Protein AF-A0A4U8UGW7-F1 (afdb_monomer_lite)

Foldseek 3Di:
DDPDPPPPPDPPPPQDKDQAKWKWKKFAAPDPPPRIDTQDIARDPVVNQVVCCVFFHDPVGRDDPVQWDDDPQKTKRN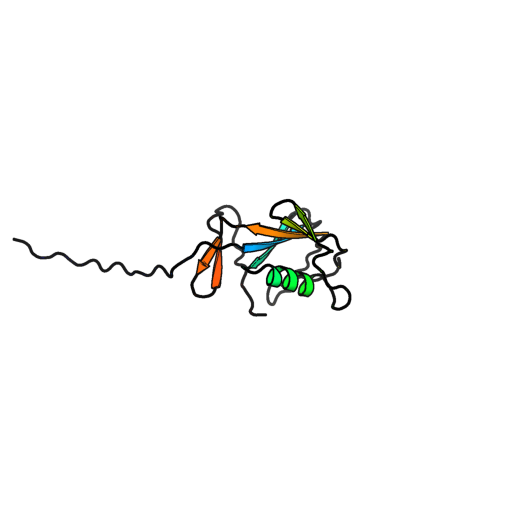DDTDQQTWRDDPPDTDRTRGPIMMIGIDRPQWIAGPVRQIDGNDDPPDPDDRRDDDDD

Sequence (136 aa):
MNKNARKIKFHQGFAEYQSIYVYIVYAYTDDYNANCVRLLVTSSYEKAIAFINKNFFNSDNFLTSQDLSRNGNTWTVTKDIDKDMQYKITSETKYLDARELYIECDTENYIQNKKGEIAKLSDFSYPDEFVWNEEI

Structure (mmCIF, N/CA/C/O backbone):
data_AF-A0A4U8UGW7-F1
#
_entry.id   AF-A0A4U8UGW7-F1
#
loop_
_atom_site.group_PDB
_atom_site.id
_atom_site.type_symbol
_atom_site.label_atom_id
_atom_site.label_alt_id
_atom_site.label_comp_id
_atom_site.label_asym_id
_atom_site.label_entity_id
_atom_site.label_seq_id
_atom_site.pdbx_PDB_ins_code
_atom_site.Cartn_x
_atom_site.Cartn_y
_atom_site.Cartn_z
_atom_site.occupancy
_atom_site.B_iso_or_equiv
_atom_site.auth_seq_id
_atom_site.auth_comp_id
_atom_site.auth_asym_id
_atom_site.auth_atom_id
_atom_site.pdbx_PDB_model_num
ATOM 1 N N . MET A 1 1 ? -49.910 -20.174 37.692 1.00 40.56 1 MET A N 1
ATOM 2 C CA . MET A 1 1 ? -49.087 -19.074 37.134 1.00 40.56 1 MET A CA 1
ATOM 3 C C . MET A 1 1 ? -47.619 -19.462 37.240 1.00 40.56 1 MET A C 1
ATOM 5 O O . MET A 1 1 ? -47.110 -19.533 38.349 1.00 40.56 1 MET A O 1
ATOM 9 N N . ASN A 1 2 ? -46.962 -19.787 36.125 1.00 37.38 2 ASN A N 1
ATOM 10 C CA . ASN A 1 2 ? -45.589 -20.300 36.120 1.00 37.38 2 ASN A CA 1
ATOM 11 C C . ASN A 1 2 ? -44.607 -19.134 35.890 1.00 37.38 2 ASN A C 1
ATOM 13 O O . ASN A 1 2 ? -44.468 -18.649 34.771 1.00 37.38 2 ASN A O 1
ATOM 17 N N . LYS A 1 3 ? -43.980 -18.629 36.960 1.00 46.72 3 LYS A N 1
ATOM 18 C CA . LYS A 1 3 ? -42.968 -17.559 36.903 1.00 46.72 3 LYS A CA 1
ATOM 19 C C . LYS A 1 3 ? -41.572 -18.178 36.876 1.00 46.72 3 LYS A C 1
ATOM 21 O O . LYS A 1 3 ? -40.889 -18.187 37.886 1.00 46.72 3 LYS A O 1
ATOM 26 N N . ASN A 1 4 ? -41.153 -18.681 35.721 1.00 49.06 4 ASN A N 1
ATOM 27 C CA . ASN A 1 4 ? -39.754 -19.041 35.477 1.00 49.06 4 ASN A CA 1
ATOM 28 C C . ASN A 1 4 ? -39.323 -18.523 34.102 1.00 49.06 4 ASN A C 1
ATOM 30 O O . ASN A 1 4 ? -38.997 -19.283 33.195 1.00 49.06 4 ASN A O 1
ATOM 34 N N . ALA A 1 5 ? -39.328 -17.199 33.942 1.00 51.16 5 ALA A N 1
ATOM 35 C CA . ALA A 1 5 ? -38.630 -16.566 32.832 1.00 51.16 5 ALA A CA 1
ATOM 36 C C . ALA A 1 5 ? -37.124 -16.618 33.133 1.00 51.16 5 ALA A C 1
ATOM 38 O O . ALA A 1 5 ? -36.602 -15.806 33.899 1.00 51.16 5 ALA A O 1
ATOM 39 N N . ARG A 1 6 ? -36.416 -17.601 32.564 1.00 47.50 6 ARG A N 1
ATOM 40 C CA . ARG A 1 6 ? -34.949 -17.591 32.543 1.00 47.50 6 ARG A CA 1
ATOM 41 C C . ARG A 1 6 ? -34.511 -16.364 31.742 1.00 47.50 6 ARG A C 1
ATOM 43 O O . ARG A 1 6 ? -34.730 -16.310 30.536 1.00 47.50 6 ARG A O 1
ATOM 50 N N . LYS A 1 7 ? -33.899 -15.377 32.404 1.00 41.88 7 LYS A N 1
ATOM 51 C CA . LYS A 1 7 ? -33.175 -14.297 31.722 1.00 41.88 7 LYS A CA 1
ATOM 52 C C . LYS A 1 7 ? -31.998 -14.927 30.981 1.00 41.88 7 LYS A C 1
ATOM 54 O O . LYS A 1 7 ? -30.972 -15.224 31.588 1.00 41.88 7 LYS A O 1
ATOM 59 N N . ILE A 1 8 ? -32.160 -15.148 29.681 1.00 47.66 8 ILE A N 1
ATOM 60 C CA . ILE A 1 8 ? -31.045 -15.445 28.786 1.00 47.66 8 ILE A CA 1
ATOM 61 C C . ILE A 1 8 ? -30.195 -14.171 28.756 1.00 47.66 8 ILE A C 1
ATOM 63 O O . ILE A 1 8 ? -30.599 -13.156 28.192 1.00 47.66 8 ILE A O 1
ATOM 67 N N . LYS A 1 9 ? -29.052 -14.185 29.448 1.00 39.16 9 LYS A N 1
ATOM 68 C CA . LYS A 1 9 ? -28.034 -13.146 29.285 1.00 39.16 9 LYS A CA 1
ATOM 69 C C . LYS A 1 9 ? -27.389 -13.374 27.924 1.00 39.16 9 LYS A C 1
ATOM 71 O O . LYS A 1 9 ? -26.560 -14.270 27.783 1.00 39.16 9 LYS A O 1
ATOM 76 N N . PHE A 1 10 ? -27.769 -12.570 26.938 1.00 39.44 10 PHE A N 1
ATOM 77 C CA . PHE A 1 10 ? -26.951 -12.410 25.745 1.00 39.44 10 PHE A CA 1
ATOM 78 C C . PHE A 1 10 ? -25.592 -11.882 26.209 1.00 39.44 10 PHE A C 1
ATOM 80 O O . PHE A 1 10 ? -25.515 -10.806 26.802 1.00 39.44 10 PHE A O 1
ATOM 87 N N . HIS A 1 11 ? -24.528 -12.661 26.011 1.00 43.66 11 HIS A N 1
ATOM 88 C CA . HIS A 1 11 ? -23.186 -12.100 26.079 1.00 43.66 11 HIS A CA 1
ATOM 89 C C . HIS A 1 11 ? -23.101 -11.086 24.939 1.00 43.66 11 HIS A C 1
ATOM 91 O O . HIS A 1 11 ? -23.054 -11.470 23.773 1.00 43.66 11 HIS A O 1
ATOM 97 N N . GLN A 1 12 ? -23.115 -9.792 25.263 1.00 43.31 12 GLN A N 1
ATOM 98 C CA . GLN A 1 12 ? -22.625 -8.749 24.365 1.00 43.31 12 GLN A CA 1
ATOM 99 C C . GLN A 1 12 ? -21.107 -8.936 24.237 1.00 43.31 12 GLN A C 1
ATOM 101 O O . GLN A 1 12 ? -20.318 -8.240 24.860 1.00 43.31 12 GLN A O 1
ATOM 106 N N . GLY A 1 13 ? -20.713 -9.971 23.498 1.00 41.41 13 GLY A N 1
ATOM 107 C CA . GLY A 1 13 ? -19.335 -10.255 23.109 1.00 41.41 13 GLY A CA 1
ATOM 108 C C . GLY A 1 13 ? -18.999 -9.697 21.729 1.00 41.41 13 GLY A C 1
ATOM 109 O O . GLY A 1 13 ? -17.950 -10.023 21.187 1.00 41.41 13 GLY A O 1
ATOM 110 N N . PHE A 1 14 ? -19.874 -8.874 21.144 1.00 46.97 14 PHE A N 1
ATOM 111 C CA . PHE A 1 14 ? -19.513 -8.074 19.984 1.00 46.97 14 PHE A CA 1
ATOM 112 C C . PHE A 1 14 ? -18.587 -6.970 20.488 1.00 46.97 14 PHE A C 1
ATOM 114 O O . PHE A 1 14 ? -19.045 -5.925 20.947 1.00 46.97 14 PHE A O 1
ATOM 121 N N . ALA A 1 15 ? -17.276 -7.211 20.452 1.00 52.00 15 ALA A N 1
ATOM 122 C CA . ALA A 1 15 ? -16.348 -6.099 20.325 1.00 52.00 15 ALA A CA 1
ATOM 123 C C . ALA A 1 15 ? -16.888 -5.223 19.185 1.00 52.00 15 ALA A C 1
ATOM 125 O O . ALA A 1 15 ? -17.169 -5.746 18.110 1.00 52.00 15 ALA A O 1
ATOM 126 N N . GLU A 1 16 ? -17.175 -3.951 19.461 1.00 67.69 16 GLU A N 1
ATOM 127 C CA . GLU A 1 16 ? -17.775 -3.045 18.479 1.00 67.69 16 GLU A CA 1
ATOM 128 C C . GLU A 1 16 ? -16.854 -2.979 17.259 1.00 67.69 16 GLU A C 1
ATOM 130 O O . GLU A 1 16 ? -15.747 -2.443 17.334 1.00 67.69 16 GLU A O 1
ATOM 135 N N . TYR A 1 17 ? -17.290 -3.599 16.168 1.00 71.94 17 TYR A N 1
ATOM 136 C CA . TYR A 1 17 ? -16.668 -3.458 14.866 1.00 71.94 17 TYR A CA 1
ATOM 137 C C . TYR A 1 17 ? -17.292 -2.241 14.194 1.00 71.94 17 TYR A C 1
ATOM 139 O O . TYR A 1 17 ? -18.517 -2.102 14.175 1.00 71.94 17 TYR A O 1
ATOM 147 N N . GLN A 1 18 ? -16.452 -1.367 13.654 1.00 81.75 18 GLN A N 1
ATOM 148 C CA . GLN A 1 18 ? -16.879 -0.222 12.856 1.00 81.75 18 GLN A CA 1
ATOM 149 C C . GLN A 1 18 ? -16.440 -0.424 11.410 1.00 81.75 18 GLN A C 1
ATOM 151 O O . GLN A 1 18 ? -15.323 -0.888 11.180 1.00 81.75 18 GLN A O 1
ATOM 156 N N . SER A 1 19 ? -17.295 -0.079 10.448 1.00 81.62 19 SER A N 1
ATOM 157 C CA . SER A 1 19 ? -16.875 0.033 9.049 1.00 81.62 19 SER A CA 1
ATOM 158 C C . SER A 1 19 ? -15.821 1.129 8.928 1.00 81.62 19 SER A C 1
ATOM 160 O O . SER A 1 19 ? -15.963 2.189 9.543 1.00 81.62 19 SER A O 1
ATOM 162 N N . ILE A 1 20 ? -14.765 0.874 8.159 1.00 84.62 20 ILE A N 1
ATOM 163 C CA . ILE A 1 20 ? -13.663 1.818 7.981 1.00 84.62 20 ILE A CA 1
ATOM 164 C C . ILE A 1 20 ? -13.293 2.002 6.514 1.00 84.62 20 ILE A C 1
ATOM 166 O O . ILE A 1 20 ? -13.498 1.125 5.681 1.00 84.62 20 ILE A O 1
ATOM 170 N N . TYR A 1 21 ? -12.678 3.150 6.250 1.00 88.38 21 TYR A N 1
ATOM 171 C CA . TYR A 1 21 ? -11.958 3.443 5.020 1.00 88.38 21 TYR A CA 1
ATOM 172 C C . TYR A 1 21 ? -10.554 2.843 5.135 1.00 88.38 21 TYR A C 1
ATOM 174 O O . TYR A 1 21 ? -9.852 3.108 6.119 1.00 88.38 21 TYR A O 1
ATOM 182 N N . VAL A 1 22 ? -10.142 2.043 4.155 1.00 91.44 22 VAL A N 1
ATOM 183 C CA . VAL A 1 22 ? -8.796 1.467 4.090 1.00 91.44 22 VAL A CA 1
ATOM 184 C C . VAL A 1 22 ? -8.081 1.868 2.815 1.00 91.44 22 VAL A C 1
ATOM 186 O O . VAL A 1 22 ? -8.686 2.060 1.768 1.00 91.44 22 VAL A O 1
ATOM 189 N N . TYR A 1 23 ? -6.765 1.935 2.922 1.00 92.75 23 TYR A N 1
ATOM 190 C CA . TYR A 1 23 ? -5.821 2.053 1.834 1.00 92.75 23 TYR A CA 1
ATOM 191 C C . TYR A 1 23 ? -5.107 0.716 1.690 1.00 92.75 23 TYR A C 1
ATOM 193 O O . TYR A 1 23 ? -4.521 0.198 2.649 1.00 92.75 23 TYR A O 1
ATOM 201 N N . ILE A 1 24 ? -5.183 0.152 0.496 1.00 91.56 24 ILE A N 1
ATOM 202 C CA . ILE A 1 24 ? -4.641 -1.150 0.156 1.00 91.56 24 ILE A CA 1
ATOM 203 C C . ILE A 1 24 ? -3.469 -0.937 -0.791 1.00 91.56 24 ILE A C 1
ATOM 205 O O . ILE A 1 24 ? -3.631 -0.316 -1.837 1.00 91.56 24 ILE A O 1
ATOM 209 N N . VAL A 1 25 ? -2.291 -1.437 -0.426 1.00 90.81 25 VAL A N 1
ATOM 210 C CA . VAL A 1 25 ? -1.114 -1.404 -1.298 1.00 90.81 25 VAL A CA 1
ATOM 211 C C . VAL A 1 25 ? -1.073 -2.690 -2.111 1.00 90.81 25 VAL A C 1
ATOM 213 O O . VAL A 1 25 ? -1.051 -3.778 -1.530 1.00 90.81 25 VAL A O 1
ATOM 216 N N . TYR A 1 26 ? -1.019 -2.564 -3.434 1.00 88.75 26 TYR A N 1
ATOM 217 C CA . TYR A 1 26 ? -0.848 -3.673 -4.370 1.00 88.75 26 TYR A CA 1
ATOM 218 C C . TYR A 1 26 ? 0.457 -3.536 -5.146 1.00 88.75 26 TYR A C 1
ATOM 220 O O . TYR A 1 26 ? 0.877 -2.424 -5.465 1.00 88.75 26 TYR A O 1
ATOM 228 N N . ALA A 1 27 ? 1.046 -4.673 -5.500 1.00 86.38 27 ALA A N 1
ATOM 229 C CA . ALA A 1 27 ? 2.116 -4.770 -6.478 1.00 86.38 27 ALA A CA 1
ATOM 230 C C . ALA A 1 27 ? 1.696 -5.690 -7.619 1.00 86.38 27 ALA A C 1
ATOM 232 O O . ALA A 1 27 ? 1.254 -6.813 -7.374 1.00 86.38 27 ALA A O 1
ATOM 233 N N . TYR A 1 28 ? 1.872 -5.231 -8.853 1.00 82.94 28 TYR A N 1
ATOM 234 C CA . TYR A 1 28 ? 1.807 -6.101 -10.020 1.00 82.94 28 TYR A CA 1
ATOM 235 C C . TYR A 1 28 ? 3.197 -6.654 -10.305 1.00 82.94 28 TYR A C 1
ATOM 237 O O . TYR A 1 28 ? 4.186 -5.920 -10.235 1.00 82.94 28 TYR A O 1
ATOM 245 N N . THR A 1 29 ? 3.269 -7.953 -10.586 1.00 77.19 29 THR A N 1
ATOM 246 C CA . THR A 1 29 ? 4.533 -8.672 -10.794 1.00 77.19 29 THR A CA 1
ATOM 247 C C . THR A 1 29 ? 4.551 -9.348 -12.155 1.00 77.19 29 THR A C 1
ATOM 249 O O . THR A 1 29 ? 3.496 -9.661 -12.703 1.00 77.19 29 THR A O 1
ATOM 252 N N . ASP A 1 30 ? 5.750 -9.610 -12.673 1.00 66.62 30 ASP A N 1
ATOM 253 C CA . ASP A 1 30 ? 5.943 -10.378 -13.912 1.00 66.62 30 ASP A CA 1
ATOM 254 C C . ASP A 1 30 ? 5.787 -11.903 -13.711 1.00 66.62 30 ASP A C 1
ATOM 256 O O . ASP A 1 30 ? 5.981 -12.674 -14.655 1.00 66.62 30 ASP A O 1
ATOM 260 N N . ASP A 1 31 ? 5.469 -12.373 -12.498 1.00 58.38 31 ASP A N 1
ATOM 261 C CA . ASP A 1 31 ? 5.368 -13.804 -12.214 1.00 58.38 31 ASP A CA 1
ATOM 262 C C . ASP A 1 31 ? 4.048 -14.380 -12.753 1.00 58.38 31 ASP A C 1
ATOM 264 O O . ASP A 1 31 ? 2.950 -13.949 -12.395 1.00 58.38 31 ASP A O 1
ATOM 268 N N . TYR A 1 32 ? 4.168 -15.407 -13.599 1.00 45.62 32 TYR A N 1
ATOM 269 C CA . TYR A 1 32 ? 3.096 -16.025 -14.392 1.00 45.62 32 TYR A CA 1
ATOM 270 C C . TYR A 1 32 ? 1.903 -16.528 -13.553 1.00 45.62 32 TYR A C 1
ATOM 272 O O . TYR A 1 32 ? 0.820 -16.765 -14.088 1.00 45.62 32 TYR A O 1
ATOM 280 N N . ASN A 1 33 ? 2.085 -16.694 -12.238 1.00 51.34 33 ASN A N 1
ATOM 281 C CA . ASN A 1 33 ? 1.068 -17.197 -11.315 1.00 51.34 33 ASN A CA 1
ATOM 282 C C . ASN A 1 33 ? 0.399 -16.121 -10.439 1.00 51.34 33 ASN A C 1
ATOM 284 O O . ASN A 1 33 ? -0.627 -16.416 -9.825 1.00 51.34 33 ASN A O 1
ATOM 288 N N . ALA A 1 34 ? 0.936 -14.899 -10.358 1.00 54.03 34 ALA A N 1
ATOM 289 C CA . ALA A 1 34 ? 0.416 -13.862 -9.465 1.00 54.03 34 ALA A CA 1
ATOM 290 C C . ALA A 1 34 ? 0.590 -12.461 -10.068 1.00 54.03 34 ALA A C 1
ATOM 292 O O . ALA A 1 34 ? 1.454 -11.681 -9.676 1.00 54.03 34 ALA A O 1
ATOM 293 N N . ASN A 1 35 ? -0.301 -12.112 -10.997 1.00 68.81 35 ASN A N 1
ATOM 294 C CA . ASN A 1 35 ? -0.270 -10.808 -11.664 1.00 68.81 35 ASN A CA 1
ATOM 295 C C . ASN A 1 35 ? -0.444 -9.627 -10.696 1.00 68.81 35 ASN A C 1
ATOM 297 O O . ASN A 1 35 ? -0.027 -8.527 -11.027 1.00 68.81 35 ASN A O 1
ATOM 301 N N . CYS A 1 36 ? -1.053 -9.829 -9.522 1.00 78.44 36 CYS A N 1
ATOM 302 C CA . CYS A 1 36 ? -1.283 -8.780 -8.530 1.00 78.44 36 CYS A CA 1
ATOM 303 C C . CYS A 1 36 ? -1.252 -9.355 -7.107 1.00 78.44 36 CYS A C 1
ATOM 305 O O . CYS A 1 36 ? -2.002 -10.279 -6.784 1.00 78.44 36 CYS A O 1
ATOM 307 N N . VAL A 1 37 ? -0.395 -8.795 -6.254 1.00 80.06 37 VAL A N 1
ATOM 308 C CA . VAL A 1 37 ? -0.205 -9.185 -4.854 1.00 80.06 37 VAL A CA 1
ATOM 309 C C . VAL A 1 37 ? -0.598 -8.022 -3.953 1.00 80.06 37 VAL A C 1
ATOM 311 O O . VAL A 1 37 ? -0.135 -6.896 -4.129 1.00 80.06 37 VAL A O 1
ATOM 314 N N . ARG A 1 38 ? -1.438 -8.290 -2.952 1.00 84.44 38 ARG A N 1
ATOM 315 C CA . ARG A 1 38 ? -1.775 -7.320 -1.906 1.00 84.44 38 ARG A CA 1
ATOM 316 C C . ARG A 1 38 ? -0.700 -7.336 -0.823 1.00 84.44 38 ARG A C 1
ATOM 318 O O . ARG A 1 38 ? -0.514 -8.355 -0.171 1.00 84.44 38 ARG A O 1
ATOM 325 N N . LEU A 1 39 ? -0.046 -6.202 -0.600 1.00 83.56 39 LEU A N 1
ATOM 326 C CA . LEU A 1 39 ? 1.095 -6.071 0.309 1.00 83.56 39 LEU A CA 1
ATOM 327 C C . LEU A 1 39 ? 0.719 -5.483 1.671 1.00 83.56 39 LEU A C 1
ATOM 329 O O . LEU A 1 39 ? 1.270 -5.870 2.695 1.00 83.56 39 LEU A O 1
ATOM 333 N N . LEU A 1 40 ? -0.220 -4.537 1.706 1.00 86.69 40 LEU A N 1
ATOM 334 C CA . LEU A 1 40 ? -0.633 -3.879 2.945 1.00 86.69 40 LEU A CA 1
ATOM 335 C C . LEU A 1 40 ? -2.115 -3.524 2.897 1.00 86.69 40 LEU A C 1
ATOM 337 O O . LEU A 1 40 ? -2.618 -3.120 1.854 1.00 86.69 40 LEU A O 1
ATOM 341 N N . VAL A 1 41 ? -2.789 -3.602 4.044 1.00 88.81 41 VAL A N 1
ATOM 342 C CA . VAL A 1 41 ? -4.080 -2.950 4.286 1.00 88.81 41 VAL A CA 1
ATOM 343 C C . VAL A 1 41 ? -3.921 -2.063 5.512 1.00 88.81 41 VAL A C 1
ATOM 345 O O . VAL A 1 41 ? -3.516 -2.537 6.570 1.00 88.81 41 VAL A O 1
ATOM 348 N N . THR A 1 42 ? -4.230 -0.777 5.393 1.00 90.06 42 THR A N 1
ATOM 349 C CA . THR A 1 42 ? -4.097 0.172 6.503 1.00 90.06 42 THR A CA 1
ATOM 350 C C . THR A 1 42 ? -5.193 1.225 6.467 1.00 90.06 42 THR A C 1
ATOM 352 O O . THR A 1 42 ? -5.720 1.541 5.412 1.00 90.06 42 THR A O 1
ATOM 355 N N . SER A 1 43 ? -5.541 1.815 7.606 1.00 90.00 43 SER A N 1
ATOM 356 C CA . SER A 1 43 ? -6.525 2.904 7.671 1.00 90.00 43 SER A CA 1
ATOM 357 C C . SER A 1 43 ? -5.916 4.299 7.444 1.00 90.00 43 SER A C 1
ATOM 359 O O . SER A 1 43 ? -6.600 5.298 7.640 1.00 90.00 43 SER A O 1
ATOM 361 N N . SER A 1 44 ? -4.626 4.399 7.088 1.00 91.25 44 SER A N 1
ATOM 362 C CA . SER A 1 44 ? -3.930 5.676 6.852 1.00 91.25 44 SER A CA 1
ATOM 363 C C . SER A 1 44 ? -3.182 5.667 5.525 1.00 91.25 44 SER A C 1
ATOM 365 O O . SER A 1 44 ? -2.329 4.816 5.273 1.00 91.25 44 SER A O 1
ATOM 367 N N . TYR A 1 45 ? -3.470 6.673 4.706 1.00 91.31 45 TYR A N 1
ATOM 368 C CA . TYR A 1 45 ? -2.797 6.890 3.433 1.00 91.31 45 TYR A CA 1
ATOM 369 C C . TYR A 1 45 ? -1.295 7.133 3.628 1.00 91.31 45 TYR A C 1
ATOM 371 O O . TYR A 1 45 ? -0.461 6.576 2.922 1.00 91.31 45 TYR A O 1
ATOM 379 N N . GLU A 1 46 ? -0.933 7.901 4.653 1.00 91.69 46 GLU A N 1
ATOM 380 C CA . GLU A 1 46 ? 0.451 8.205 5.009 1.00 91.69 46 GLU A CA 1
ATOM 381 C C . GLU A 1 46 ? 1.209 6.939 5.407 1.00 91.69 46 GLU A C 1
ATOM 383 O O . GLU A 1 46 ? 2.363 6.773 5.018 1.00 91.69 46 GLU A O 1
ATOM 388 N N . LYS A 1 47 ? 0.560 6.013 6.127 1.00 90.81 47 LYS A N 1
ATOM 389 C CA . LYS A 1 47 ? 1.145 4.700 6.435 1.00 90.81 47 LYS A CA 1
ATOM 390 C C . LYS A 1 47 ? 1.353 3.857 5.180 1.00 90.81 47 LYS A C 1
ATOM 392 O O . LYS A 1 47 ? 2.380 3.191 5.087 1.00 90.81 47 LYS A O 1
ATOM 397 N N . ALA A 1 48 ? 0.437 3.909 4.212 1.00 91.06 48 ALA A N 1
ATOM 398 C CA . ALA A 1 48 ? 0.612 3.227 2.929 1.00 91.06 48 ALA A CA 1
ATOM 399 C C . ALA A 1 48 ? 1.822 3.782 2.155 1.00 91.06 48 ALA A C 1
ATOM 401 O O . ALA A 1 48 ? 2.664 3.018 1.687 1.00 91.06 48 ALA A O 1
ATOM 402 N N . ILE A 1 49 ? 1.975 5.109 2.104 1.00 92.00 49 ILE A N 1
ATOM 403 C CA . ILE A 1 49 ? 3.129 5.769 1.473 1.00 92.00 49 ILE A CA 1
ATOM 404 C C . ILE A 1 49 ? 4.433 5.469 2.216 1.00 92.00 49 ILE A C 1
ATOM 406 O O . ILE A 1 49 ? 5.450 5.184 1.586 1.00 92.00 49 ILE A O 1
ATOM 410 N N . ALA A 1 50 ? 4.424 5.514 3.548 1.00 89.44 50 ALA A N 1
ATOM 411 C CA . ALA A 1 50 ? 5.593 5.192 4.361 1.00 89.44 50 ALA A CA 1
ATOM 412 C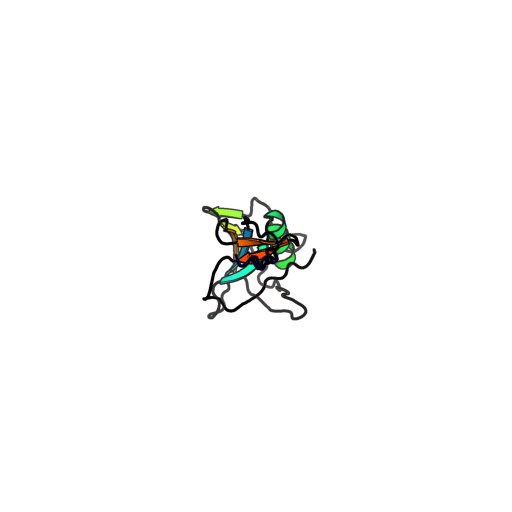 C . ALA A 1 50 ? 6.026 3.734 4.162 1.00 89.44 50 ALA A C 1
ATOM 414 O O . ALA A 1 50 ? 7.218 3.454 4.052 1.00 89.44 50 ALA A O 1
ATOM 415 N N . PHE A 1 51 ? 5.064 2.816 4.060 1.00 88.38 51 PHE A N 1
ATOM 416 C CA . PHE A 1 51 ? 5.324 1.420 3.740 1.00 88.38 51 PHE A CA 1
ATOM 417 C C . PHE A 1 51 ? 5.963 1.259 2.360 1.00 88.38 51 PHE A C 1
ATOM 419 O O . PHE A 1 51 ? 6.975 0.568 2.251 1.00 88.38 51 PHE A O 1
ATOM 426 N N . ILE A 1 52 ? 5.417 1.910 1.327 1.00 88.62 52 ILE A N 1
ATOM 427 C CA . ILE A 1 52 ? 5.990 1.849 -0.022 1.00 88.62 52 ILE A CA 1
ATOM 428 C C . ILE A 1 52 ? 7.423 2.378 -0.002 1.00 88.62 52 ILE A C 1
ATOM 430 O O . ILE A 1 52 ? 8.338 1.705 -0.458 1.00 88.62 52 ILE A O 1
ATOM 434 N N . ASN A 1 53 ? 7.639 3.542 0.605 1.00 88.31 53 ASN A N 1
ATOM 435 C CA . ASN A 1 53 ? 8.965 4.128 0.719 1.00 88.31 53 ASN A CA 1
ATOM 436 C C . ASN A 1 53 ? 9.963 3.235 1.444 1.00 88.31 53 ASN A C 1
ATOM 438 O O . ASN A 1 53 ? 11.082 3.091 0.986 1.00 88.31 53 ASN A O 1
ATOM 442 N N . LYS A 1 54 ? 9.565 2.615 2.555 1.00 85.44 54 LYS A N 1
ATOM 443 C CA . LYS A 1 54 ? 10.442 1.736 3.335 1.00 85.44 54 LYS A CA 1
ATOM 444 C C . LYS A 1 54 ? 10.871 0.486 2.556 1.00 85.44 54 LYS A C 1
ATOM 446 O O . LYS A 1 54 ? 11.961 -0.019 2.805 1.00 85.44 54 LYS A O 1
ATOM 451 N N . ASN A 1 55 ? 10.004 -0.035 1.685 1.00 81.88 55 ASN A N 1
ATOM 452 C CA . ASN A 1 55 ? 10.185 -1.345 1.051 1.00 81.88 55 ASN A CA 1
ATOM 453 C C . ASN A 1 55 ? 10.533 -1.294 -0.442 1.00 81.88 55 ASN A C 1
ATOM 455 O O . ASN A 1 55 ? 11.003 -2.302 -0.954 1.00 81.88 55 ASN A O 1
ATOM 459 N N . PHE A 1 56 ? 10.310 -0.165 -1.121 1.00 83.94 56 PHE A N 1
ATOM 460 C CA . PHE A 1 56 ? 10.485 -0.027 -2.576 1.00 83.94 56 PHE A CA 1
ATOM 461 C C . PHE A 1 56 ? 11.311 1.200 -3.000 1.00 83.94 56 PHE A C 1
ATOM 463 O O . PHE A 1 56 ? 11.572 1.380 -4.190 1.00 83.94 56 PHE A O 1
ATOM 470 N N . PHE A 1 57 ? 11.757 2.021 -2.040 1.00 84.12 57 PHE A N 1
ATOM 471 C CA . PHE A 1 57 ? 12.645 3.153 -2.290 1.00 84.12 57 PHE A CA 1
ATOM 472 C C . PHE A 1 57 ? 13.764 3.259 -1.239 1.00 84.12 57 PHE A C 1
ATOM 474 O O . PHE A 1 57 ? 13.603 2.911 -0.073 1.00 84.12 57 PHE A O 1
ATOM 481 N N . ASN A 1 58 ? 14.917 3.797 -1.637 1.00 78.81 58 ASN A N 1
ATOM 482 C CA . ASN A 1 58 ? 15.993 4.160 -0.707 1.00 78.81 58 ASN A CA 1
ATOM 483 C C . ASN A 1 58 ? 15.822 5.611 -0.221 1.00 78.81 58 ASN A C 1
ATOM 485 O O . ASN A 1 58 ? 15.071 6.386 -0.818 1.00 78.81 58 ASN A O 1
ATOM 489 N N . SER A 1 59 ? 16.544 6.008 0.836 1.00 72.06 59 SER A N 1
ATOM 490 C CA . SER A 1 59 ? 16.455 7.356 1.436 1.00 72.06 59 SER A CA 1
ATOM 491 C C . SER A 1 59 ? 16.642 8.496 0.432 1.00 72.06 59 SER A C 1
ATOM 493 O O . SER A 1 59 ? 16.018 9.545 0.568 1.00 72.06 59 SER A O 1
ATOM 495 N N . ASP A 1 60 ? 17.459 8.269 -0.594 1.00 73.94 60 ASP A N 1
ATOM 496 C CA . ASP A 1 60 ? 17.802 9.270 -1.606 1.00 73.94 60 ASP A CA 1
ATOM 497 C C . ASP A 1 60 ? 16.783 9.323 -2.757 1.00 73.94 60 ASP A C 1
ATOM 499 O O . ASP A 1 60 ? 16.829 10.225 -3.590 1.00 73.94 60 ASP A O 1
ATOM 503 N N . ASN A 1 61 ? 15.846 8.368 -2.807 1.00 75.88 61 ASN A N 1
ATOM 504 C CA . ASN A 1 61 ? 14.875 8.216 -3.886 1.00 75.88 61 ASN A CA 1
ATOM 505 C C . ASN A 1 61 ? 13.423 8.141 -3.383 1.00 75.88 61 ASN A C 1
ATOM 507 O O . ASN A 1 61 ? 12.587 7.474 -3.987 1.00 75.88 61 ASN A O 1
ATOM 511 N N . PHE A 1 62 ? 13.099 8.861 -2.311 1.00 84.44 62 PHE A N 1
ATOM 512 C CA . PHE A 1 62 ? 11.781 8.822 -1.675 1.00 84.44 62 PHE A CA 1
ATOM 513 C C . PHE A 1 62 ? 10.632 9.199 -2.633 1.00 84.44 62 PHE A C 1
ATOM 515 O O . PHE A 1 62 ? 10.738 10.132 -3.434 1.00 84.44 62 PHE A O 1
ATOM 522 N N . LEU A 1 63 ? 9.531 8.463 -2.545 1.00 88.88 63 LEU A N 1
ATOM 523 C CA . LEU A 1 63 ? 8.260 8.696 -3.215 1.00 88.88 63 LEU A CA 1
ATOM 524 C C . LEU A 1 63 ? 7.532 9.888 -2.588 1.00 88.88 63 LEU A C 1
ATOM 526 O O . LEU A 1 63 ? 7.304 9.930 -1.375 1.00 88.88 63 LEU A O 1
ATOM 530 N N . THR A 1 64 ? 7.101 10.823 -3.428 1.00 86.31 64 THR A N 1
ATOM 531 C CA . THR A 1 64 ? 6.331 12.008 -3.039 1.00 86.31 64 THR A CA 1
ATOM 532 C C . THR A 1 64 ? 4.952 12.025 -3.698 1.00 86.31 64 THR A C 1
ATOM 534 O O . THR A 1 64 ? 4.662 11.245 -4.599 1.00 86.31 64 THR A O 1
ATOM 537 N N . SER A 1 65 ? 4.078 12.951 -3.296 1.00 83.31 65 SER A N 1
ATOM 538 C CA . SER A 1 65 ? 2.742 13.073 -3.899 1.00 83.31 65 SER A CA 1
ATOM 539 C C . SER A 1 65 ? 2.753 13.412 -5.396 1.00 83.31 65 SER A C 1
ATOM 541 O O . SER A 1 65 ? 1.746 13.187 -6.058 1.00 83.31 65 SER A O 1
ATOM 543 N N . GLN A 1 66 ? 3.847 13.970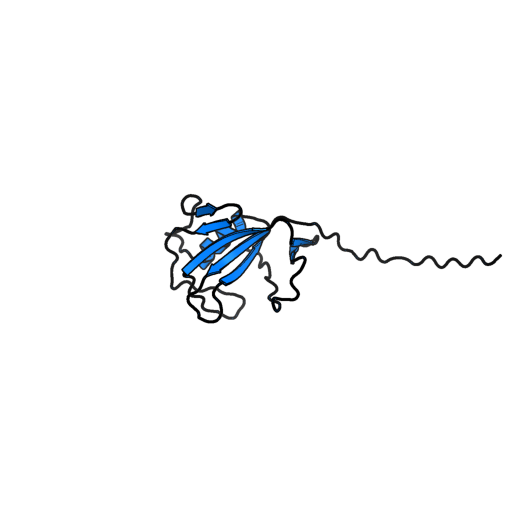 -5.932 1.00 86.94 66 GLN A N 1
ATOM 544 C CA . GLN A 1 66 ? 3.981 14.259 -7.370 1.00 86.94 66 GLN A CA 1
ATOM 545 C C . GLN A 1 66 ? 4.265 12.997 -8.193 1.00 86.94 66 GLN A C 1
ATOM 547 O O . GLN A 1 66 ? 4.007 12.976 -9.392 1.00 86.94 66 GLN A O 1
ATOM 552 N N . ASP A 1 67 ? 4.740 11.943 -7.533 1.00 89.75 67 ASP A N 1
ATOM 553 C CA . ASP A 1 67 ? 5.085 10.649 -8.121 1.00 89.75 67 ASP A CA 1
ATOM 554 C C . ASP A 1 67 ? 3.887 9.682 -8.159 1.00 89.75 67 ASP A C 1
ATOM 556 O O . ASP A 1 67 ? 4.048 8.469 -8.322 1.00 89.75 67 ASP A O 1
ATOM 560 N N . LEU A 1 68 ? 2.681 10.214 -7.942 1.00 91.56 68 LEU A N 1
ATOM 561 C CA . LEU A 1 68 ? 1.439 9.464 -7.853 1.00 91.56 68 LEU A CA 1
ATOM 562 C C . LEU A 1 68 ? 0.426 10.003 -8.857 1.00 91.56 68 LEU A C 1
ATOM 564 O O . LEU A 1 68 ? -0.048 11.135 -8.746 1.00 91.56 68 LEU A O 1
ATOM 568 N N . SER A 1 69 ? 0.031 9.155 -9.800 1.00 93.81 69 SER A N 1
ATOM 569 C CA . SER A 1 69 ? -1.077 9.435 -10.710 1.00 93.81 69 SER A CA 1
ATOM 570 C C . SER A 1 69 ? -2.371 8.869 -10.141 1.00 93.81 69 SER A C 1
ATOM 572 O O . SER A 1 69 ? -2.450 7.683 -9.822 1.00 93.81 69 SER A O 1
ATOM 574 N N . ARG A 1 70 ? -3.400 9.707 -9.996 1.00 91.69 70 ARG A N 1
ATOM 575 C CA . ARG A 1 70 ? -4.693 9.297 -9.438 1.00 91.69 70 ARG A CA 1
ATOM 576 C C . ARG A 1 70 ? -5.703 9.000 -10.542 1.00 91.69 70 ARG A C 1
ATOM 578 O O . ARG A 1 70 ? -5.987 9.864 -11.368 1.00 91.69 70 ARG A O 1
ATOM 585 N N . ASN A 1 71 ? -6.330 7.829 -10.474 1.00 91.19 71 ASN A N 1
ATOM 586 C CA . ASN A 1 71 ? -7.499 7.460 -11.263 1.00 91.19 71 ASN A CA 1
ATOM 587 C C . ASN A 1 71 ? -8.602 6.936 -10.330 1.00 91.19 71 ASN A C 1
ATOM 589 O O . ASN A 1 71 ? -8.495 5.850 -9.764 1.00 91.19 71 ASN A O 1
ATOM 593 N N . GLY A 1 72 ? -9.651 7.736 -10.122 1.00 92.12 72 GLY A N 1
ATOM 594 C CA . GLY A 1 72 ? -10.723 7.403 -9.181 1.00 92.12 72 GLY A CA 1
ATOM 595 C C . GLY A 1 72 ? -10.220 7.262 -7.738 1.00 92.12 72 GLY A C 1
ATOM 596 O O . GLY A 1 72 ? -9.695 8.221 -7.156 1.00 92.12 72 GLY A O 1
ATOM 597 N N . ASN A 1 73 ? -10.396 6.067 -7.170 1.00 91.50 73 ASN A N 1
ATOM 598 C CA . ASN A 1 73 ? -9.966 5.711 -5.813 1.00 91.50 73 ASN A CA 1
ATOM 599 C C . ASN A 1 73 ? -8.589 5.034 -5.775 1.00 91.50 73 ASN A C 1
ATOM 601 O O . ASN A 1 73 ? -8.172 4.571 -4.717 1.00 91.50 73 ASN A O 1
ATOM 605 N N . THR A 1 74 ? -7.880 5.000 -6.903 1.00 92.62 74 THR A N 1
ATOM 606 C CA . THR A 1 74 ? -6.575 4.356 -7.019 1.00 92.62 74 THR A CA 1
ATOM 607 C C . THR A 1 74 ? -5.499 5.390 -7.333 1.00 92.62 74 THR A C 1
ATOM 609 O O . THR A 1 74 ? -5.663 6.242 -8.209 1.00 92.62 74 THR A O 1
ATOM 612 N N . TRP A 1 75 ? -4.377 5.303 -6.631 1.00 95.19 75 TRP A N 1
ATOM 613 C CA . TRP A 1 75 ? -3.136 6.008 -6.922 1.00 95.19 75 TRP A CA 1
ATOM 614 C C . TRP A 1 75 ? -2.135 5.009 -7.485 1.00 95.19 75 TRP A C 1
ATOM 616 O O . TRP A 1 75 ? -1.916 3.955 -6.899 1.00 95.19 75 TRP A O 1
ATOM 626 N N . THR A 1 76 ? -1.532 5.346 -8.615 1.00 93.25 76 THR A N 1
ATOM 627 C CA . THR A 1 76 ? -0.478 4.564 -9.266 1.00 93.25 76 THR A CA 1
ATOM 628 C C . THR A 1 76 ? 0.851 5.258 -9.032 1.00 93.25 76 THR A C 1
ATOM 630 O O . THR A 1 76 ? 0.957 6.461 -9.276 1.00 93.25 76 THR A O 1
ATOM 633 N N . VAL A 1 77 ? 1.855 4.514 -8.578 1.00 91.88 77 VAL A N 1
ATOM 634 C CA . VAL A 1 77 ? 3.230 5.005 -8.478 1.00 91.88 77 VAL A CA 1
ATOM 635 C C . VAL A 1 77 ? 3.810 5.123 -9.882 1.00 91.88 77 VAL A C 1
ATOM 637 O O . VAL A 1 77 ? 3.924 4.129 -10.590 1.00 91.88 77 VAL A O 1
ATOM 640 N N . THR A 1 78 ? 4.154 6.341 -10.296 1.00 89.12 78 THR A N 1
ATOM 641 C CA . THR A 1 78 ? 4.703 6.615 -11.637 1.00 89.12 78 THR A CA 1
ATOM 642 C C . THR A 1 78 ? 6.217 6.752 -11.651 1.00 89.12 78 THR A C 1
ATOM 644 O O . THR A 1 78 ? 6.818 6.872 -12.715 1.00 89.12 78 THR A O 1
ATOM 647 N N . LYS A 1 79 ? 6.829 6.808 -10.471 1.00 88.19 79 LYS A N 1
ATOM 648 C CA . LYS A 1 79 ? 8.276 6.862 -10.313 1.00 88.19 79 LYS A CA 1
ATOM 649 C C . LYS A 1 79 ? 8.874 5.473 -10.478 1.00 88.19 79 LYS A C 1
ATOM 651 O O . LYS A 1 79 ? 8.269 4.497 -10.043 1.00 88.19 79 LYS A O 1
ATOM 656 N N . ASP A 1 80 ? 10.071 5.413 -11.054 1.00 83.69 80 ASP A N 1
ATOM 657 C CA . ASP A 1 80 ? 10.807 4.162 -11.211 1.00 83.69 80 ASP A CA 1
ATOM 658 C C . ASP A 1 80 ? 11.008 3.485 -9.853 1.00 83.69 80 ASP A C 1
ATOM 660 O O . ASP A 1 80 ? 11.646 4.030 -8.947 1.00 83.69 80 ASP A O 1
ATOM 664 N N . ILE A 1 81 ? 10.426 2.295 -9.735 1.00 78.12 81 ILE A N 1
ATOM 665 C CA . ILE A 1 81 ? 10.539 1.423 -8.572 1.00 78.12 81 ILE A CA 1
ATOM 666 C C . ILE A 1 81 ? 11.889 0.713 -8.652 1.00 78.12 81 ILE A C 1
ATOM 668 O O . ILE A 1 81 ? 12.311 0.290 -9.734 1.00 78.12 81 ILE A O 1
ATOM 672 N N . ASP A 1 82 ? 12.570 0.576 -7.517 1.00 69.25 82 ASP A N 1
ATOM 673 C CA . ASP A 1 82 ? 13.783 -0.230 -7.456 1.00 69.25 82 ASP A CA 1
ATOM 674 C C . ASP A 1 82 ? 13.413 -1.713 -7.651 1.00 69.25 82 ASP A C 1
ATOM 676 O O . ASP A 1 82 ? 12.762 -2.331 -6.807 1.00 69.25 82 ASP A O 1
ATOM 680 N N . LYS A 1 83 ? 13.766 -2.268 -8.816 1.00 62.41 83 LYS A N 1
ATOM 681 C CA . LYS A 1 83 ? 13.351 -3.612 -9.266 1.00 62.41 83 LYS A CA 1
ATOM 682 C C . LYS A 1 83 ? 13.983 -4.740 -8.452 1.00 62.41 83 LYS A C 1
ATOM 684 O O . LYS A 1 83 ? 13.490 -5.862 -8.482 1.00 62.41 83 LYS A O 1
ATOM 689 N N . ASP A 1 84 ? 15.048 -4.439 -7.717 1.00 57.66 84 ASP A N 1
ATOM 690 C CA . ASP A 1 84 ? 15.748 -5.406 -6.873 1.00 57.66 84 ASP A CA 1
ATOM 691 C C . ASP A 1 84 ? 15.237 -5.385 -5.419 1.00 57.66 84 ASP A C 1
ATOM 693 O O . ASP A 1 84 ? 15.799 -6.058 -4.543 1.00 57.66 84 ASP A O 1
ATOM 697 N N . MET A 1 85 ? 14.193 -4.596 -5.123 1.00 56.75 85 MET A N 1
ATOM 698 C CA . MET A 1 85 ? 13.812 -4.328 -3.743 1.00 56.75 85 MET A CA 1
ATOM 699 C C . MET A 1 85 ? 12.988 -5.453 -3.108 1.00 56.75 85 MET A C 1
ATOM 701 O O . MET A 1 85 ? 11.989 -5.945 -3.626 1.00 56.75 85 MET A O 1
ATOM 705 N N . GLN A 1 86 ? 13.475 -5.894 -1.950 1.00 56.78 86 GLN A N 1
ATOM 706 C CA . GLN A 1 86 ? 13.049 -7.105 -1.260 1.00 56.78 86 GLN A CA 1
ATOM 707 C C . GLN A 1 86 ? 11.878 -6.801 -0.329 1.00 56.78 86 GLN A C 1
ATOM 709 O O . GLN A 1 86 ? 11.997 -5.959 0.563 1.00 56.78 86 GLN A O 1
ATOM 714 N N . TYR A 1 87 ? 10.777 -7.539 -0.463 1.00 56.88 87 TYR A N 1
ATOM 715 C CA . TYR A 1 87 ? 9.651 -7.415 0.454 1.00 56.88 87 TYR A CA 1
ATOM 716 C C . TYR A 1 87 ? 9.747 -8.437 1.597 1.00 56.88 87 TYR A C 1
ATOM 718 O O . TYR A 1 87 ? 9.526 -9.634 1.422 1.00 56.88 87 TYR A O 1
ATOM 726 N N . LYS A 1 88 ? 10.063 -7.972 2.811 1.00 47.59 88 LYS A N 1
ATOM 727 C CA . LYS A 1 88 ? 10.018 -8.824 4.008 1.00 47.59 88 LYS A CA 1
ATOM 728 C C . LYS A 1 88 ? 8.585 -8.950 4.521 1.00 47.59 88 LYS A C 1
ATOM 730 O O . LYS A 1 88 ? 8.092 -8.053 5.199 1.00 47.59 88 LYS A O 1
ATOM 735 N N . ILE A 1 89 ? 7.952 -10.090 4.256 1.00 47.25 89 ILE A N 1
ATOM 736 C CA . ILE A 1 89 ? 6.776 -10.540 5.010 1.00 47.25 89 ILE A CA 1
ATOM 737 C C . ILE A 1 89 ? 7.280 -11.513 6.069 1.00 47.25 89 ILE A C 1
ATOM 739 O O . ILE A 1 89 ? 7.598 -12.651 5.738 1.00 47.25 89 ILE A O 1
ATOM 743 N N . THR A 1 90 ? 7.319 -11.094 7.336 1.00 45.25 90 THR A N 1
ATOM 744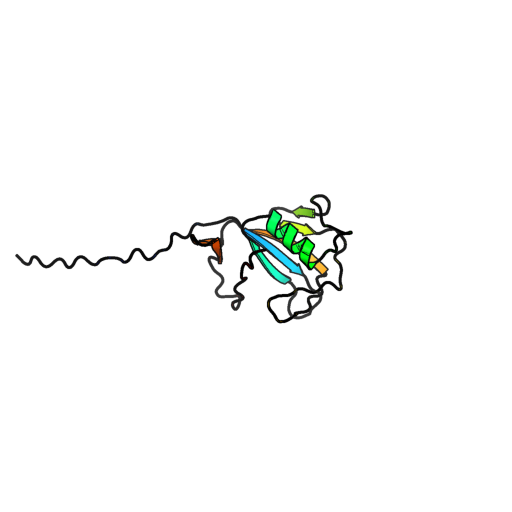 C CA . THR A 1 90 ? 7.789 -11.895 8.488 1.00 45.25 90 THR A CA 1
ATOM 745 C C . THR A 1 90 ? 9.285 -12.262 8.449 1.00 45.25 90 THR A C 1
ATOM 747 O O . THR A 1 90 ? 10.060 -11.735 7.652 1.00 45.25 90 THR A O 1
ATOM 750 N N . SER A 1 91 ? 9.727 -13.135 9.363 1.00 47.81 91 SER A N 1
ATOM 751 C CA . SER A 1 91 ? 11.115 -13.608 9.487 1.00 47.81 91 SER A CA 1
ATOM 752 C C . SER A 1 91 ? 11.654 -14.344 8.252 1.00 47.81 91 SER A C 1
ATOM 754 O O . SER A 1 91 ? 12.850 -14.626 8.198 1.00 47.81 91 SER A O 1
ATOM 756 N N . GLU A 1 92 ? 10.803 -14.646 7.270 1.00 45.00 92 GLU A N 1
ATOM 757 C CA . GLU A 1 92 ? 11.190 -15.213 5.982 1.00 45.00 92 GLU A CA 1
ATOM 758 C C . GLU A 1 92 ? 11.232 -14.119 4.908 1.00 45.00 92 GLU A C 1
ATOM 760 O O . GLU A 1 92 ? 10.230 -13.490 4.574 1.00 45.00 92 GLU A O 1
ATOM 765 N N . THR A 1 93 ? 12.414 -13.879 4.340 1.00 55.16 93 THR A N 1
ATOM 766 C CA . THR A 1 93 ? 12.563 -12.962 3.206 1.00 55.16 93 THR A CA 1
ATOM 767 C C . THR A 1 93 ? 11.923 -13.595 1.968 1.00 55.16 93 THR A C 1
ATOM 769 O O . THR A 1 93 ? 12.478 -14.541 1.406 1.00 55.16 93 THR A O 1
ATOM 772 N N . LYS A 1 94 ? 10.771 -13.077 1.531 1.00 58.88 94 LYS A N 1
ATOM 773 C CA . LYS A 1 94 ? 10.198 -13.386 0.214 1.00 58.88 94 LYS A CA 1
ATOM 774 C C . LYS A 1 94 ? 10.716 -12.361 -0.804 1.00 58.88 94 LYS A C 1
ATOM 776 O O . LYS A 1 94 ? 10.903 -11.191 -0.485 1.00 58.88 94 LYS A O 1
ATOM 781 N N . TYR A 1 95 ? 10.984 -12.802 -2.029 1.00 65.75 95 TYR A N 1
ATOM 782 C CA . TYR A 1 95 ? 11.401 -11.918 -3.120 1.00 65.75 95 TYR A CA 1
ATOM 783 C C . TYR A 1 95 ? 10.186 -11.603 -3.989 1.00 65.75 95 TYR A C 1
ATOM 785 O O . TYR A 1 95 ? 9.460 -12.518 -4.372 1.00 65.75 95 TYR A O 1
ATOM 793 N N . LEU A 1 96 ? 9.963 -10.319 -4.271 1.00 71.38 96 LEU A N 1
ATOM 794 C CA . LEU A 1 96 ? 8.872 -9.841 -5.112 1.00 71.38 96 LEU A CA 1
ATOM 795 C C . LEU A 1 96 ? 9.446 -8.876 -6.153 1.00 71.38 96 LEU A C 1
ATOM 797 O O . LEU A 1 96 ? 9.868 -7.785 -5.789 1.00 71.38 96 LEU A O 1
ATOM 801 N N . ASP A 1 97 ? 9.452 -9.263 -7.430 1.00 73.56 97 ASP A N 1
ATOM 802 C CA . ASP A 1 97 ? 9.795 -8.350 -8.533 1.00 73.56 97 ASP A CA 1
ATOM 803 C C . ASP A 1 97 ? 8.550 -7.519 -8.885 1.00 73.56 97 ASP A C 1
ATOM 805 O O . ASP A 1 97 ? 7.716 -7.918 -9.704 1.00 73.56 97 ASP A O 1
ATOM 809 N N . ALA A 1 98 ? 8.375 -6.399 -8.180 1.00 76.81 98 ALA A N 1
ATOM 810 C CA . ALA A 1 98 ? 7.273 -5.474 -8.414 1.00 76.81 98 ALA A CA 1
ATOM 811 C C . ALA A 1 98 ? 7.560 -4.598 -9.645 1.00 76.81 98 ALA A C 1
ATOM 813 O O . ALA A 1 98 ? 8.560 -3.882 -9.704 1.00 76.81 98 ALA A O 1
ATOM 814 N N . ARG A 1 99 ? 6.648 -4.617 -10.620 1.00 80.75 99 ARG A N 1
ATOM 815 C CA . ARG A 1 99 ? 6.691 -3.758 -11.814 1.00 80.75 99 ARG A CA 1
ATOM 816 C C . ARG A 1 99 ? 5.908 -2.474 -11.644 1.00 80.75 99 ARG A C 1
ATOM 818 O O . ARG A 1 99 ? 6.357 -1.423 -12.088 1.00 80.75 99 ARG A O 1
ATOM 825 N N . GLU A 1 100 ? 4.756 -2.569 -10.997 1.00 86.50 100 GLU A N 1
ATOM 826 C CA . GLU A 1 100 ? 3.878 -1.436 -10.741 1.00 86.50 100 GLU A CA 1
ATOM 827 C C . GLU A 1 100 ? 3.358 -1.517 -9.309 1.00 86.50 100 GLU A C 1
ATOM 829 O O . GLU A 1 100 ? 3.060 -2.601 -8.803 1.00 86.50 100 GLU A O 1
ATOM 834 N N . LEU A 1 101 ? 3.243 -0.360 -8.659 1.00 90.38 101 LEU A N 1
ATOM 835 C CA . LEU A 1 101 ? 2.705 -0.230 -7.310 1.00 90.38 101 LEU A CA 1
ATOM 836 C C . LEU A 1 101 ? 1.462 0.648 -7.331 1.00 90.38 101 LEU A C 1
ATOM 838 O O . LEU A 1 101 ? 1.438 1.712 -7.957 1.00 90.38 101 LEU A O 1
ATOM 842 N N . TYR A 1 102 ? 0.453 0.220 -6.583 1.00 91.44 102 TYR A N 1
ATOM 843 C CA . TYR A 1 102 ? -0.819 0.914 -6.471 1.00 91.44 102 TYR A CA 1
ATOM 844 C C . TYR A 1 102 ? -1.215 1.075 -5.013 1.00 91.44 102 TYR A C 1
ATOM 846 O O . TYR A 1 102 ? -0.947 0.210 -4.181 1.00 91.44 102 TYR A O 1
ATOM 854 N N . ILE A 1 103 ? -1.907 2.170 -4.724 1.00 93.62 103 ILE A N 1
ATOM 855 C CA . ILE A 1 103 ? -2.674 2.356 -3.499 1.00 93.62 103 ILE A CA 1
ATOM 856 C C . ILE A 1 103 ? -4.135 2.472 -3.911 1.00 93.62 103 ILE A C 1
ATOM 858 O O . ILE A 1 103 ? -4.485 3.383 -4.652 1.00 93.62 103 ILE A O 1
ATOM 862 N N . GLU A 1 104 ? -4.997 1.587 -3.438 1.00 93.38 104 GLU A N 1
ATOM 863 C CA . GLU A 1 104 ? -6.444 1.664 -3.643 1.00 93.38 104 GLU A CA 1
ATOM 864 C C . GLU A 1 104 ? -7.135 2.058 -2.341 1.00 93.38 104 GLU A C 1
ATOM 866 O O . GLU A 1 104 ? -6.781 1.556 -1.2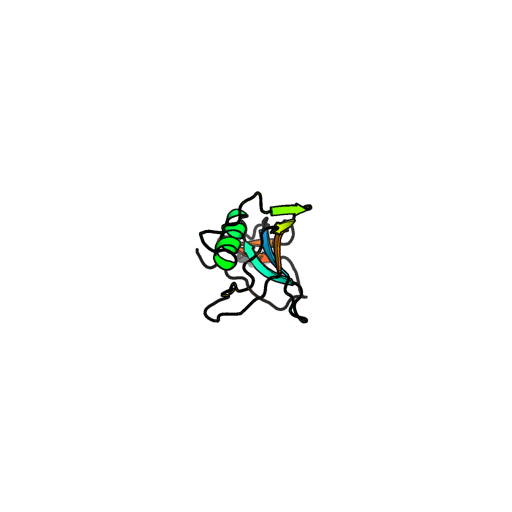78 1.00 93.38 104 GLU A O 1
ATOM 871 N N . CYS A 1 105 ? -8.124 2.944 -2.408 1.00 92.19 105 CYS A N 1
ATOM 872 C CA . CYS A 1 105 ? -9.005 3.236 -1.285 1.00 92.19 105 CYS A CA 1
ATOM 873 C C . CYS A 1 105 ? -10.298 2.417 -1.395 1.00 92.19 105 CYS A C 1
ATOM 875 O O . CYS A 1 105 ? -11.081 2.626 -2.324 1.00 92.19 105 CYS A O 1
ATOM 877 N N . ASP A 1 106 ? -10.527 1.530 -0.423 1.00 87.44 106 ASP A N 1
ATOM 878 C CA . ASP A 1 106 ? -11.768 0.766 -0.255 1.00 87.44 106 ASP A CA 1
ATOM 879 C C . ASP A 1 106 ? -12.521 1.284 0.976 1.00 87.44 106 ASP A C 1
ATOM 881 O O . ASP A 1 106 ? -11.960 1.446 2.063 1.00 87.44 106 ASP A O 1
ATOM 885 N N . THR A 1 107 ? -13.804 1.578 0.791 1.00 77.75 107 THR A N 1
ATOM 886 C CA . THR A 1 107 ? -14.655 2.230 1.791 1.00 77.75 107 THR A CA 1
ATOM 887 C C . THR A 1 107 ? -15.817 1.362 2.256 1.00 77.75 107 THR A C 1
ATOM 889 O O . THR A 1 107 ? -16.579 1.781 3.126 1.00 77.75 107 THR A O 1
ATOM 892 N N . GLU A 1 108 ? -15.998 0.184 1.662 1.00 78.62 108 GLU A N 1
ATOM 893 C CA . GLU A 1 108 ? -17.224 -0.608 1.805 1.00 78.62 108 GLU A CA 1
ATOM 894 C C . GLU A 1 108 ? -16.951 -1.994 2.380 1.00 78.62 108 GLU A C 1
ATOM 896 O O . GLU A 1 108 ? -17.781 -2.536 3.112 1.00 78.62 108 GLU A O 1
ATOM 901 N N . ASN A 1 109 ? -15.768 -2.551 2.121 1.00 81.25 109 ASN A N 1
ATOM 902 C CA . ASN A 1 109 ? -15.499 -3.953 2.405 1.00 81.25 109 ASN A CA 1
ATOM 903 C C . ASN A 1 109 ? -14.627 -4.172 3.638 1.00 81.25 109 ASN A C 1
ATOM 905 O O . ASN A 1 109 ? -14.048 -5.244 3.759 1.00 81.25 109 ASN A O 1
ATOM 909 N N . TYR A 1 110 ? -14.487 -3.209 4.555 1.00 86.19 110 TYR A N 1
ATOM 910 C CA . TYR A 1 110 ? -13.582 -3.356 5.701 1.00 86.19 110 TYR A CA 1
ATOM 911 C C . TYR A 1 110 ? -14.176 -2.883 7.025 1.00 86.19 110 TYR A C 1
ATOM 913 O O . TYR A 1 110 ? -14.871 -1.871 7.109 1.00 86.19 110 TYR A O 1
ATOM 921 N N . ILE A 1 111 ? -13.855 -3.630 8.081 1.00 83.88 111 ILE A N 1
ATOM 922 C CA . ILE A 1 111 ? -14.180 -3.314 9.471 1.00 83.88 111 ILE A CA 1
ATOM 923 C C . ILE A 1 111 ? -12.926 -3.290 10.332 1.00 83.88 111 ILE A C 1
ATOM 925 O O . ILE A 1 111 ? -11.951 -3.984 10.052 1.00 83.88 111 ILE A O 1
ATOM 929 N N . GLN A 1 112 ? -12.979 -2.524 11.416 1.00 83.62 112 GLN A N 1
ATOM 930 C CA . GLN A 1 112 ? -11.922 -2.449 12.413 1.00 83.62 112 GLN A CA 1
ATOM 931 C C . GLN A 1 112 ? -12.482 -2.687 13.808 1.00 83.62 112 GLN A C 1
ATOM 933 O O . GLN A 1 112 ? -13.560 -2.189 14.140 1.00 83.62 112 GLN A O 1
ATOM 938 N N . ASN A 1 113 ? -11.750 -3.430 14.635 1.00 80.69 113 ASN A N 1
ATOM 939 C CA . ASN A 1 113 ? -12.092 -3.581 16.047 1.00 80.69 113 ASN A CA 1
ATOM 940 C C . ASN A 1 113 ? -11.432 -2.501 16.924 1.00 80.69 113 ASN A C 1
ATOM 942 O O . ASN A 1 113 ? -10.573 -1.741 16.483 1.00 80.69 113 ASN A O 1
ATOM 946 N N . LYS A 1 114 ? -11.787 -2.467 18.214 1.00 79.94 114 LYS A N 1
ATOM 947 C CA . LYS A 1 114 ? -11.238 -1.502 19.189 1.00 79.94 114 LYS A CA 1
ATOM 948 C C . LYS A 1 114 ? -9.715 -1.574 19.387 1.00 79.94 114 LYS A C 1
ATOM 950 O O . LYS A 1 114 ? -9.151 -0.649 19.959 1.00 79.94 114 LYS A O 1
ATOM 955 N N . LYS A 1 115 ? -9.058 -2.657 18.958 1.00 80.62 115 LYS A N 1
ATOM 956 C CA . LYS A 1 115 ? -7.595 -2.810 19.010 1.00 80.62 115 LYS A CA 1
ATOM 957 C C . LYS A 1 115 ? -6.901 -2.290 17.747 1.00 80.62 115 LYS A C 1
ATOM 959 O O . LYS A 1 115 ? -5.679 -2.294 17.689 1.00 80.62 115 LYS A O 1
ATOM 964 N N . GLY A 1 116 ? -7.662 -1.850 16.746 1.00 78.38 116 GLY A N 1
ATOM 965 C CA . GLY A 1 116 ? -7.134 -1.392 15.466 1.00 78.38 116 GLY A CA 1
ATOM 966 C C . GLY A 1 116 ? -6.934 -2.504 14.432 1.00 78.38 116 GLY A C 1
ATOM 967 O O . GLY A 1 116 ? -6.462 -2.213 13.333 1.00 78.38 116 GLY A O 1
ATOM 968 N N . GLU A 1 117 ? -7.305 -3.749 14.744 1.00 81.06 117 GLU A N 1
ATOM 969 C CA . GLU A 1 117 ? -7.204 -4.888 13.824 1.00 81.06 117 GLU A CA 1
ATOM 970 C C . GLU A 1 117 ? -8.255 -4.742 12.717 1.00 81.06 117 GLU A C 1
ATOM 972 O O . GLU A 1 117 ? -9.429 -4.489 13.005 1.00 81.06 117 GLU A O 1
ATOM 977 N N . ILE A 1 118 ? -7.824 -4.880 11.461 1.00 83.50 118 ILE A N 1
ATOM 978 C CA . ILE A 1 118 ? -8.640 -4.669 10.261 1.00 83.50 118 ILE A CA 1
ATOM 979 C C . ILE A 1 118 ? -9.025 -6.026 9.664 1.00 83.50 118 ILE A C 1
ATOM 981 O O . ILE A 1 118 ? -8.172 -6.893 9.496 1.00 83.50 118 ILE A O 1
ATOM 985 N N . ALA A 1 119 ? -10.295 -6.196 9.297 1.00 80.19 119 ALA A N 1
ATOM 986 C CA . ALA A 1 119 ? -10.795 -7.381 8.606 1.00 80.19 119 ALA A CA 1
ATOM 987 C C . ALA A 1 119 ? -11.636 -6.993 7.382 1.00 80.19 119 ALA A C 1
ATOM 989 O O . ALA A 1 119 ? -12.366 -6.002 7.417 1.00 80.19 119 ALA A O 1
ATOM 990 N N . LYS A 1 120 ? -11.550 -7.789 6.308 1.00 81.31 120 LYS A N 1
ATOM 991 C CA . LYS A 1 120 ? -12.377 -7.618 5.105 1.00 81.31 120 LYS A CA 1
ATOM 992 C C . LYS A 1 120 ? -13.772 -8.216 5.338 1.00 81.31 120 LYS A C 1
ATOM 994 O O . LYS A 1 120 ? -13.900 -9.385 5.699 1.00 81.31 120 LYS A O 1
ATOM 999 N N . LEU A 1 121 ? -14.820 -7.435 5.104 1.00 74.06 121 LEU A N 1
ATOM 1000 C CA . LEU A 1 121 ? -16.200 -7.874 4.941 1.00 74.06 121 LEU A CA 1
ATOM 1001 C C . LEU A 1 121 ? -16.320 -8.591 3.583 1.00 74.06 121 LEU A C 1
ATOM 1003 O O . LEU A 1 121 ? -16.604 -7.977 2.565 1.00 74.06 121 LEU A O 1
ATOM 1007 N N . SER A 1 122 ? -16.095 -9.905 3.588 1.00 59.81 122 SER A N 1
ATOM 1008 C CA . SER A 1 122 ? -16.212 -10.857 2.467 1.00 59.81 122 SER A CA 1
ATOM 1009 C C . SER A 1 122 ? -15.075 -10.905 1.427 1.00 59.81 122 SER A C 1
ATOM 1011 O O . SER A 1 122 ? -14.841 -9.999 0.634 1.00 59.81 122 SER A O 1
ATOM 1013 N N . ASP A 1 123 ? -14.403 -12.059 1.406 1.00 44.22 123 ASP A N 1
ATOM 1014 C CA . ASP A 1 123 ? -14.246 -12.891 0.211 1.00 44.22 123 ASP A CA 1
ATOM 1015 C C . ASP A 1 123 ? -14.124 -14.354 0.677 1.00 44.22 123 ASP A C 1
ATOM 1017 O O . ASP A 1 123 ? -13.199 -14.685 1.409 1.00 44.22 123 ASP A O 1
ATOM 1021 N N . PHE A 1 124 ? -15.039 -15.239 0.271 1.00 46.34 124 PHE A N 1
ATOM 1022 C CA . PHE A 1 124 ? -14.874 -16.701 0.411 1.00 46.34 124 PHE A CA 1
ATOM 1023 C C . PHE A 1 124 ? -13.910 -17.265 -0.665 1.00 46.34 124 PHE A C 1
ATOM 1025 O O . PHE A 1 124 ? -13.835 -18.477 -0.858 1.00 46.34 124 PHE A O 1
ATOM 1032 N N . SER A 1 125 ? -13.198 -16.387 -1.386 1.00 37.97 125 SER A N 1
ATOM 1033 C CA . SER A 1 125 ? -12.539 -16.683 -2.667 1.00 37.97 125 SER A CA 1
ATOM 1034 C C . SER A 1 125 ? -11.025 -16.444 -2.675 1.00 37.97 125 SER A C 1
ATOM 1036 O O . SER A 1 125 ? -10.367 -16.829 -3.637 1.00 37.97 125 SER A O 1
ATOM 1038 N N . TYR A 1 126 ? -10.456 -15.843 -1.626 1.00 38.53 126 TYR A N 1
ATOM 1039 C CA . TYR A 1 126 ? -9.006 -15.704 -1.481 1.00 38.53 126 TYR A CA 1
ATOM 1040 C C . TYR A 1 126 ? -8.567 -16.477 -0.239 1.00 38.53 126 TYR A C 1
ATOM 1042 O O . TYR A 1 126 ? -9.021 -16.129 0.851 1.00 38.53 126 TYR A O 1
ATOM 1050 N N . PRO A 1 127 ? -7.739 -17.529 -0.370 1.00 36.00 127 PRO A N 1
ATOM 1051 C CA . PRO A 1 127 ? -7.193 -18.215 0.787 1.00 36.00 127 PRO A CA 1
ATOM 1052 C C . PRO A 1 127 ? -6.358 -17.215 1.589 1.00 36.00 127 PRO A C 1
ATOM 1054 O O . PRO A 1 127 ? -5.348 -16.707 1.115 1.00 36.00 127 PRO A O 1
ATOM 1057 N N . ASP A 1 128 ? -6.881 -16.892 2.765 1.00 41.56 128 ASP A N 1
ATOM 1058 C CA . ASP A 1 128 ? -6.229 -16.340 3.945 1.00 41.56 128 ASP A CA 1
ATOM 1059 C C . ASP A 1 128 ? -4.741 -15.970 3.796 1.00 41.56 128 ASP A C 1
ATOM 1061 O O . ASP A 1 128 ? -3.854 -16.796 3.992 1.00 41.56 128 ASP A O 1
ATOM 1065 N N . GLU A 1 129 ? -4.457 -14.679 3.624 1.00 35.41 129 GLU A N 1
ATOM 1066 C CA . GLU A 1 129 ? -3.305 -14.076 4.297 1.00 35.41 129 GLU A CA 1
ATOM 1067 C C . GLU A 1 129 ? -3.825 -12.933 5.178 1.00 35.41 129 GLU A C 1
ATOM 1069 O O . GLU A 1 129 ? -4.275 -11.882 4.703 1.00 35.41 129 GLU A O 1
ATOM 1074 N N . PHE A 1 130 ? -3.809 -13.176 6.492 1.00 37.62 130 PHE A N 1
ATOM 1075 C CA . PHE A 1 130 ? -3.936 -12.137 7.508 1.00 37.62 130 PHE A CA 1
ATOM 1076 C C . PHE A 1 130 ? -2.740 -11.194 7.364 1.00 37.62 130 PHE A C 1
ATOM 1078 O O . PHE A 1 130 ? -1.614 -11.555 7.700 1.00 37.62 130 PHE A O 1
ATOM 1085 N N . VAL A 1 131 ? -2.982 -9.979 6.879 1.00 41.44 131 VAL A N 1
ATOM 1086 C CA . VAL A 1 131 ? -1.972 -8.918 6.874 1.00 41.44 131 VAL A CA 1
ATOM 1087 C C . VAL A 1 131 ? -1.880 -8.374 8.299 1.00 41.44 131 VAL A C 1
ATOM 1089 O O . VAL A 1 131 ? -2.779 -7.675 8.766 1.00 41.44 131 VAL A O 1
ATOM 1092 N N . TRP A 1 132 ? -0.824 -8.749 9.019 1.00 38.22 132 TRP A N 1
ATOM 1093 C CA . TRP A 1 132 ? -0.548 -8.231 10.355 1.00 38.22 132 TRP A CA 1
ATOM 1094 C C . TRP A 1 132 ? 0.002 -6.804 10.265 1.00 38.22 132 TRP A C 1
ATOM 1096 O O . TRP A 1 132 ? 0.960 -6.538 9.543 1.00 38.22 132 TRP A O 1
ATOM 1106 N N . ASN A 1 133 ? -0.599 -5.890 11.030 1.00 37.09 133 ASN A N 1
ATOM 1107 C CA . ASN A 1 133 ? 0.013 -4.603 11.343 1.00 37.09 133 ASN A CA 1
ATOM 1108 C C . ASN A 1 133 ? 1.207 -4.874 12.267 1.00 37.09 133 ASN A C 1
ATOM 1110 O O . ASN A 1 133 ? 1.010 -5.075 13.465 1.00 37.09 133 ASN A O 1
ATOM 1114 N N . GLU A 1 134 ? 2.430 -4.887 11.742 1.00 34.28 134 GLU A N 1
ATOM 1115 C CA . GLU A 1 134 ? 3.590 -4.658 12.603 1.00 34.28 134 GLU A CA 1
ATOM 1116 C C . GLU A 1 134 ? 3.616 -3.170 12.975 1.00 34.28 134 GLU A C 1
ATOM 1118 O O . GLU A 1 134 ? 3.502 -2.293 12.112 1.00 34.28 134 GLU A O 1
ATOM 1123 N N . GLU A 1 135 ? 3.689 -2.888 14.277 1.00 34.72 135 GLU A N 1
ATOM 1124 C CA . GLU A 1 135 ? 3.981 -1.550 14.786 1.00 34.72 135 GLU A CA 1
ATOM 1125 C C . GLU A 1 135 ? 5.284 -1.057 14.132 1.00 34.72 135 GLU A C 1
ATOM 1127 O O . GLU A 1 135 ? 6.307 -1.742 14.182 1.00 34.72 135 GLU A O 1
ATOM 1132 N N . ILE A 1 136 ? 5.210 0.096 13.454 1.00 35.78 136 ILE A N 1
ATOM 1133 C CA . ILE A 1 136 ? 6.367 0.794 12.870 1.00 35.78 136 ILE A CA 1
ATOM 1134 C C . ILE A 1 136 ? 7.119 1.515 13.982 1.00 35.78 136 ILE A C 1
ATOM 1136 O O . ILE A 1 136 ? 6.435 2.225 14.757 1.00 35.78 136 ILE A O 1
#

pLDDT: mean 71.43, std 19.64, range [34.28, 95.19]

Organism: NCBI:txid135569

Secondary structure (DSSP, 8-state):
-----------------EE--EEEEEEEES-TT-SEEEEEEES-HHHHHHHHHHHH--GGG---GGGEEEETTEEEE-SPP-TT--EEETTEEE---EEEEEE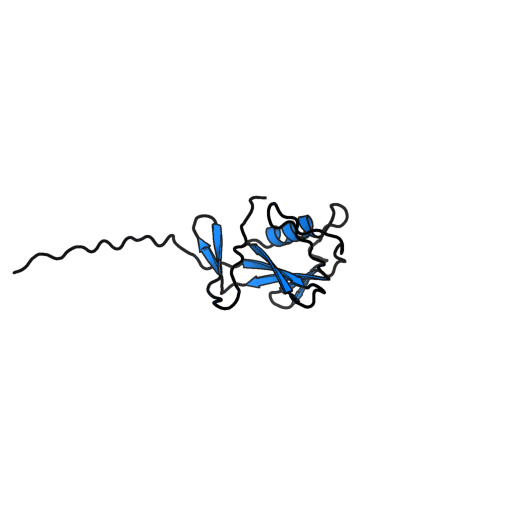EEESSSEEE-TT--EEES--SSS----------

Radius of gyration: 19.89 Å; chains: 1; bounding box: 67×35×52 Å